Protein AF-A0A7Y4ZK71-F1 (afdb_monomer_lite)

Foldseek 3Di:
DPPDDDDDPVVVVVVLCCCLPVVQVVVLVVVLVVVLVVVLVVQCVVCVVVVNNVCSVVVSVCCCVPPVSVVSSVVSSCVVSVVVVVVVVVVCVVVCVVVVCVVVVPD

Sequence (107 aa):
MWAVRPPFRVAPVLAALDFIGAGSTFIVGLVGLFTGMAFTVSVIVGFRQFSAEGMVGGVVALALARELAPVLAALVVTARAGSTMASELGNMRVTEQVDAITTMGIS

Secondary structure (DSSP, 8-state):
--S--S---HHHHHHHHHHHHHHHHHHHHHHHHHHHHHHHHHHHHHHHTTT-GGGHHHHHHHHIIIIIHHHHHHHHHHHHHHHHHHHHHHHHHHTTHHHHHHHTT--

Radius of gyration: 21.67 Å; chains: 1; bounding box: 49×30×60 Å

pLDDT: mean 89.02, std 9.67, range [42.06, 97.19]

Structure (mmCIF, N/CA/C/O backbone):
data_AF-A0A7Y4ZK71-F1
#
_entry.id   AF-A0A7Y4ZK71-F1
#
loop_
_atom_site.group_PDB
_atom_site.id
_atom_site.type_symbol
_atom_site.label_atom_id
_atom_site.label_alt_id
_atom_site.label_comp_id
_atom_site.label_asym_id
_atom_site.label_entity_id
_atom_site.label_seq_id
_atom_site.pdbx_PDB_ins_code
_atom_site.Cartn_x
_atom_site.Cartn_y
_atom_site.Cartn_z
_atom_site.occupancy
_atom_site.B_iso_or_equiv
_atom_site.auth_seq_id
_atom_site.auth_comp_id
_atom_site.auth_asym_id
_atom_site.auth_atom_id
_atom_site.pdbx_PDB_model_num
ATOM 1 N N . MET A 1 1 ? -8.829 -22.212 16.526 1.00 42.06 1 MET A N 1
ATOM 2 C CA . MET A 1 1 ? -9.747 -21.856 15.420 1.00 42.06 1 MET A CA 1
ATOM 3 C C . MET A 1 1 ? -10.873 -20.977 15.972 1.00 42.06 1 MET A C 1
ATOM 5 O O . MET A 1 1 ? -11.927 -21.489 16.315 1.00 42.06 1 MET A O 1
ATOM 9 N N . TRP A 1 2 ? -10.637 -19.668 16.131 1.00 54.91 2 TRP A N 1
ATOM 10 C CA . TRP A 1 2 ? -11.651 -18.702 16.607 1.00 54.91 2 TRP A CA 1
ATOM 11 C C . TRP A 1 2 ? -12.409 -17.992 15.472 1.00 54.91 2 TRP A C 1
ATOM 13 O O . TRP A 1 2 ? -13.368 -17.279 15.729 1.00 54.91 2 TRP A O 1
ATOM 23 N N . ALA A 1 3 ? -12.019 -18.220 14.214 1.00 60.16 3 ALA A N 1
ATOM 24 C CA . ALA A 1 3 ? -12.555 -17.509 13.051 1.00 60.16 3 ALA A CA 1
ATOM 25 C C . ALA A 1 3 ? -13.982 -17.926 12.634 1.00 60.16 3 ALA A C 1
ATOM 27 O O . ALA A 1 3 ? -14.590 -17.258 11.806 1.00 60.16 3 ALA A O 1
ATOM 28 N N . VAL A 1 4 ? -14.520 -19.025 13.175 1.00 65.00 4 VAL A N 1
ATOM 29 C CA . VAL A 1 4 ? -15.796 -19.607 12.724 1.00 65.00 4 VAL A CA 1
ATOM 30 C C . VAL A 1 4 ? -16.683 -19.939 13.925 1.00 65.00 4 VAL A C 1
ATOM 32 O O . VAL A 1 4 ? -17.010 -21.095 14.182 1.00 65.00 4 VAL A O 1
ATOM 35 N N . ARG A 1 5 ? -17.051 -18.922 14.712 1.00 64.50 5 ARG A N 1
ATOM 36 C CA . ARG A 1 5 ? -18.190 -19.015 15.636 1.00 64.50 5 ARG A CA 1
ATOM 37 C C . ARG A 1 5 ? -19.280 -18.042 15.172 1.00 64.50 5 ARG A C 1
ATOM 39 O O . ARG A 1 5 ? -18.989 -16.853 15.059 1.00 64.50 5 ARG A O 1
ATOM 46 N N . PRO A 1 6 ? -20.507 -18.506 14.871 1.00 65.56 6 PRO A N 1
ATOM 47 C CA . PRO A 1 6 ? -21.629 -17.602 14.622 1.00 65.56 6 PRO A CA 1
ATOM 48 C C . PRO A 1 6 ? -21.916 -16.780 15.898 1.00 65.56 6 PRO A C 1
ATOM 50 O O . PRO A 1 6 ? -21.714 -17.306 16.995 1.00 65.56 6 PRO A O 1
ATOM 53 N N . PRO A 1 7 ? -22.380 -15.516 15.804 1.00 70.38 7 PRO A N 1
ATOM 54 C CA . PRO A 1 7 ? -22.998 -14.877 14.640 1.00 70.38 7 PRO A CA 1
ATOM 55 C C . PRO A 1 7 ? -22.016 -14.127 13.721 1.00 70.38 7 PRO A C 1
ATOM 57 O O . PRO A 1 7 ? -21.188 -13.334 14.171 1.00 70.38 7 PRO A O 1
ATOM 60 N N . PHE A 1 8 ? -22.172 -14.314 12.407 1.00 67.56 8 PHE A N 1
ATOM 61 C CA . PHE A 1 8 ? -21.423 -13.583 11.381 1.00 67.56 8 PHE A CA 1
ATOM 62 C C . PHE A 1 8 ? -21.925 -12.137 11.275 1.00 67.56 8 PHE A C 1
ATOM 64 O O . PHE A 1 8 ? -22.947 -11.858 10.650 1.00 67.56 8 PHE A O 1
ATOM 71 N N . ARG A 1 9 ? -21.203 -11.195 11.889 1.00 79.38 9 ARG A N 1
ATOM 72 C CA . ARG A 1 9 ? -21.504 -9.759 11.790 1.00 79.38 9 ARG A CA 1
ATOM 73 C C . ARG A 1 9 ? -20.816 -9.183 10.551 1.00 79.38 9 ARG A C 1
ATOM 75 O O . ARG A 1 9 ? -19.689 -8.713 10.623 1.00 79.38 9 ARG A O 1
ATOM 82 N N . VAL A 1 10 ? -21.492 -9.235 9.406 1.00 83.25 10 VAL A N 1
ATOM 83 C CA . VAL A 1 10 ? -20.941 -8.777 8.112 1.00 83.25 10 VAL A CA 1
ATOM 84 C C . VAL A 1 10 ? -20.701 -7.264 8.046 1.00 83.25 10 VAL A C 1
ATOM 86 O O . VAL A 1 10 ? -19.756 -6.822 7.401 1.00 83.25 10 VAL A O 1
ATOM 89 N N . ALA A 1 11 ? -21.507 -6.468 8.754 1.00 86.31 11 ALA A N 1
ATOM 90 C CA . ALA A 1 11 ? -21.390 -5.009 8.768 1.00 86.31 11 ALA A CA 1
ATOM 91 C C . ALA A 1 11 ? -20.018 -4.502 9.277 1.00 86.31 11 ALA A C 1
ATOM 93 O O . ALA A 1 11 ? -19.379 -3.738 8.556 1.00 86.31 11 ALA A O 1
ATOM 94 N N . PRO A 1 12 ? -19.502 -4.937 10.447 1.00 86.12 12 PRO A N 1
ATOM 95 C CA . PRO A 1 12 ? -18.176 -4.515 10.905 1.00 86.12 12 PRO A CA 1
ATOM 96 C C . PRO A 1 12 ? -17.029 -5.031 10.027 1.00 86.12 12 PRO A C 1
ATOM 98 O O . PRO A 1 12 ? -16.014 -4.353 9.906 1.00 86.12 12 PRO A O 1
ATOM 101 N N . VAL A 1 13 ? -17.186 -6.184 9.365 1.00 87.12 13 VAL A N 1
ATOM 102 C CA . VAL A 1 13 ? -16.186 -6.672 8.399 1.00 87.12 13 VAL A CA 1
ATOM 103 C C . VAL A 1 13 ? -16.112 -5.747 7.185 1.00 87.12 13 VAL A C 1
ATOM 105 O O . VAL A 1 13 ? -15.018 -5.375 6.770 1.00 87.12 13 VAL A O 1
A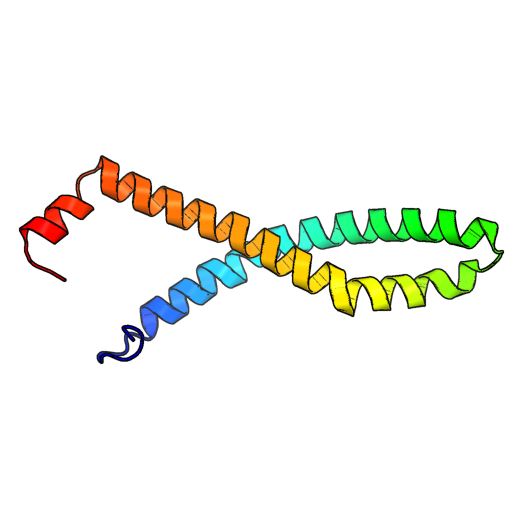TOM 108 N N . LEU A 1 14 ? -17.258 -5.326 6.642 1.00 88.50 14 LEU A N 1
ATOM 109 C CA . LEU A 1 14 ? -17.300 -4.369 5.533 1.00 88.50 14 LEU A CA 1
ATOM 110 C C . LEU A 1 14 ? -16.707 -3.012 5.929 1.00 88.50 14 LEU A C 1
ATOM 112 O O . LEU A 1 14 ? -15.929 -2.450 5.165 1.00 88.50 14 LEU A O 1
ATOM 116 N N . ALA A 1 15 ? -17.005 -2.527 7.135 1.00 87.81 15 ALA A N 1
ATOM 117 C CA . ALA A 1 15 ? -16.413 -1.294 7.651 1.00 87.81 15 ALA A CA 1
ATOM 118 C C . ALA A 1 15 ? -14.880 -1.397 7.781 1.00 87.81 15 ALA A C 1
ATOM 120 O O . ALA A 1 15 ? -14.164 -0.473 7.403 1.00 87.81 15 ALA A O 1
ATOM 121 N N . ALA A 1 16 ? -14.362 -2.536 8.255 1.00 87.12 16 ALA A N 1
ATOM 122 C CA . ALA A 1 16 ? -12.922 -2.770 8.342 1.00 87.12 16 ALA A CA 1
ATOM 123 C C . ALA A 1 16 ? -12.259 -2.837 6.957 1.00 87.12 16 ALA A C 1
ATOM 125 O O . ALA A 1 16 ? -11.169 -2.299 6.771 1.00 87.12 16 ALA A O 1
ATOM 126 N N . LEU A 1 17 ? -12.915 -3.457 5.972 1.00 88.75 17 LEU A N 1
ATOM 127 C CA . LEU A 1 17 ? -12.419 -3.504 4.595 1.00 88.75 17 LEU A CA 1
ATOM 128 C C . LEU A 1 17 ? -12.348 -2.112 3.959 1.00 88.75 17 LEU A C 1
ATOM 130 O O . LEU A 1 17 ? -11.354 -1.807 3.303 1.00 88.75 17 LEU A O 1
ATOM 134 N N . ASP A 1 18 ? -13.355 -1.265 4.175 1.00 89.44 18 ASP A N 1
ATOM 135 C CA . ASP A 1 18 ? -13.354 0.117 3.684 1.00 89.44 18 ASP A CA 1
ATOM 136 C C . ASP A 1 18 ? -12.240 0.944 4.348 1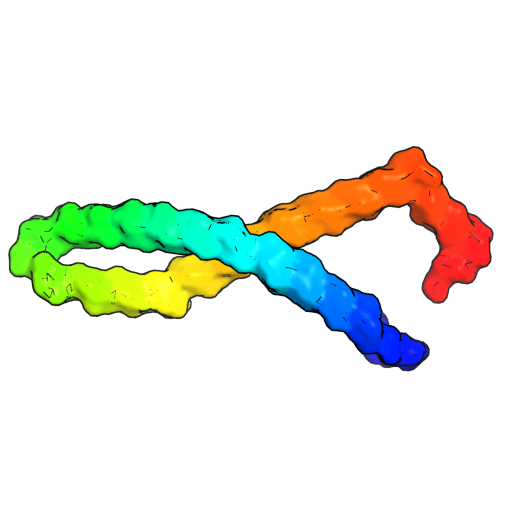.00 89.44 18 ASP A C 1
ATOM 138 O O . ASP A 1 18 ? -11.419 1.576 3.680 1.00 89.44 18 ASP A O 1
ATOM 142 N N . PHE A 1 19 ? -12.112 0.839 5.672 1.00 87.25 19 PHE A N 1
ATOM 143 C CA . PHE A 1 19 ? -11.082 1.542 6.432 1.00 87.25 19 PHE A CA 1
ATOM 144 C C . PHE A 1 19 ? -9.648 1.153 6.022 1.00 87.25 19 PHE A C 1
ATOM 146 O O . PHE A 1 19 ? -8.795 2.021 5.789 1.00 87.25 19 PHE A O 1
ATOM 153 N N . ILE A 1 20 ? -9.373 -0.153 5.920 1.00 89.44 20 ILE A N 1
ATOM 154 C CA . ILE A 1 20 ? -8.045 -0.682 5.575 1.00 89.44 20 ILE A CA 1
ATOM 155 C C . ILE A 1 20 ? -7.755 -0.469 4.088 1.00 89.44 20 ILE A C 1
ATOM 157 O O . ILE A 1 20 ? -6.660 -0.028 3.737 1.00 89.44 20 ILE A O 1
ATOM 161 N N . GLY A 1 21 ? -8.720 -0.783 3.224 1.00 83.81 21 GLY A N 1
ATOM 162 C CA . GLY A 1 21 ? -8.592 -0.715 1.774 1.00 83.81 21 GLY A CA 1
ATOM 163 C C . GLY A 1 21 ? -8.641 0.719 1.266 1.00 83.81 21 GLY A C 1
ATOM 164 O O . GLY A 1 21 ? -7.603 1.287 0.924 1.00 83.81 21 GLY A O 1
ATOM 165 N N . ALA A 1 22 ? -9.833 1.322 1.248 1.00 85.75 22 ALA A N 1
ATOM 166 C CA . ALA A 1 22 ? -10.053 2.648 0.670 1.00 85.75 22 ALA A CA 1
ATOM 167 C C . ALA A 1 22 ? -9.220 3.726 1.371 1.00 85.75 22 ALA A C 1
ATOM 169 O O . ALA A 1 22 ? -8.636 4.587 0.710 1.00 85.75 22 ALA A O 1
ATOM 170 N N . GLY A 1 23 ? -9.076 3.626 2.696 1.00 86.31 23 GLY A N 1
ATOM 171 C CA . GLY A 1 23 ? -8.248 4.555 3.457 1.00 86.31 23 GLY A CA 1
ATOM 172 C C . GLY A 1 23 ? -6.766 4.531 3.056 1.00 86.31 23 GLY A C 1
ATOM 173 O O . GLY A 1 23 ? -6.092 5.558 3.147 1.00 86.31 23 GLY A O 1
ATOM 174 N N . SER A 1 24 ? -6.227 3.382 2.634 1.00 90.06 24 SER A N 1
ATOM 175 C CA . SER A 1 24 ? -4.787 3.230 2.364 1.00 90.06 24 SER A CA 1
ATOM 176 C C . SER A 1 24 ? -4.412 3.504 0.907 1.00 90.06 24 SER A C 1
ATOM 178 O O . SER A 1 24 ? -3.238 3.747 0.623 1.00 90.06 24 SER A O 1
ATOM 180 N N . THR A 1 25 ? -5.388 3.534 -0.006 1.00 91.50 25 THR A N 1
ATOM 181 C CA . THR A 1 25 ? -5.186 3.718 -1.454 1.00 91.50 25 THR A CA 1
ATOM 182 C C . THR A 1 25 ? -4.343 4.947 -1.793 1.00 91.50 25 THR A C 1
ATOM 184 O O . THR A 1 25 ? -3.452 4.866 -2.636 1.00 91.50 25 THR A O 1
ATOM 187 N N . PHE A 1 26 ? -4.571 6.077 -1.114 1.00 92.50 26 PHE A N 1
ATOM 188 C CA . PHE A 1 26 ? -3.827 7.314 -1.375 1.00 92.50 26 PHE A CA 1
ATOM 189 C C . PHE A 1 26 ? -2.328 7.172 -1.075 1.00 92.50 26 PHE A C 1
ATOM 191 O O . PHE A 1 26 ? -1.491 7.524 -1.904 1.00 92.50 26 PHE A O 1
ATOM 198 N N . ILE A 1 27 ? -1.979 6.612 0.087 1.00 93.69 27 ILE A N 1
ATOM 199 C CA . ILE A 1 27 ? -0.578 6.459 0.503 1.00 93.69 27 ILE A CA 1
ATOM 200 C C . ILE A 1 27 ? 0.116 5.391 -0.349 1.00 93.69 27 ILE A C 1
ATOM 202 O O . ILE A 1 27 ? 1.249 5.602 -0.774 1.00 93.69 27 ILE A O 1
ATOM 206 N N . VAL A 1 28 ? -0.567 4.285 -0.665 1.00 94.06 28 VAL A N 1
ATOM 207 C CA . VAL A 1 28 ? -0.033 3.254 -1.572 1.00 94.06 28 VAL A CA 1
ATOM 208 C C . VAL A 1 28 ? 0.251 3.842 -2.957 1.00 94.06 28 VAL A C 1
ATOM 210 O O . VAL A 1 28 ? 1.323 3.601 -3.508 1.00 94.06 28 VAL A O 1
ATOM 213 N N . GLY A 1 29 ? -0.662 4.656 -3.498 1.00 93.94 29 GLY A N 1
ATOM 214 C CA . GLY A 1 29 ? -0.469 5.338 -4.779 1.00 93.94 29 GLY A CA 1
ATOM 215 C C . GLY A 1 29 ? 0.707 6.316 -4.761 1.00 93.94 29 GLY A C 1
ATOM 216 O O . GLY A 1 29 ? 1.526 6.310 -5.678 1.00 93.94 29 GLY A O 1
ATOM 217 N N . LEU A 1 30 ? 0.835 7.110 -3.694 1.00 95.44 30 LEU A N 1
ATOM 218 C CA . LEU A 1 30 ? 1.929 8.069 -3.538 1.00 95.44 30 LEU A CA 1
ATOM 219 C C . LEU A 1 30 ? 3.295 7.369 -3.465 1.00 95.44 30 LEU A C 1
ATOM 221 O O . LEU A 1 30 ? 4.221 7.739 -4.185 1.00 95.44 30 LEU A O 1
ATOM 225 N N . VAL A 1 31 ? 3.410 6.332 -2.629 1.00 94.56 31 VAL A N 1
ATOM 226 C CA . VAL A 1 31 ? 4.643 5.540 -2.491 1.00 94.56 31 VAL A CA 1
ATOM 227 C C . VAL A 1 31 ? 4.975 4.837 -3.805 1.00 94.56 31 VAL A C 1
ATOM 229 O O . VAL A 1 31 ? 6.102 4.941 -4.284 1.00 94.56 31 VAL A O 1
ATOM 232 N N . GLY A 1 32 ? 3.991 4.187 -4.433 1.00 94.12 32 GLY A N 1
ATOM 233 C CA . GLY A 1 32 ? 4.175 3.493 -5.706 1.00 94.12 32 GLY A CA 1
ATOM 234 C C . GLY A 1 32 ? 4.668 4.414 -6.824 1.00 94.12 32 GLY A C 1
ATOM 235 O O . GLY A 1 32 ? 5.569 4.035 -7.573 1.00 94.12 32 GLY A O 1
ATOM 236 N N . LEU A 1 33 ? 4.147 5.643 -6.899 1.00 94.69 33 LEU A N 1
ATOM 237 C CA . LEU A 1 33 ? 4.575 6.639 -7.881 1.00 94.69 33 LEU A CA 1
ATOM 238 C C . LEU A 1 33 ? 6.054 7.011 -7.700 1.00 94.69 33 LEU A C 1
ATOM 240 O O . LEU A 1 33 ? 6.839 6.910 -8.644 1.00 94.69 33 LEU A O 1
ATOM 244 N N . PHE A 1 34 ? 6.453 7.415 -6.490 1.00 95.81 34 PHE A N 1
ATOM 245 C CA . PHE A 1 34 ? 7.835 7.824 -6.226 1.00 95.81 34 PHE A CA 1
ATOM 246 C C . PHE A 1 34 ? 8.822 6.666 -6.364 1.00 95.81 34 PHE A C 1
ATOM 248 O O . PHE A 1 34 ? 9.876 6.834 -6.980 1.00 95.81 34 PHE A O 1
ATOM 255 N N . THR A 1 35 ? 8.478 5.480 -5.856 1.00 94.56 35 THR A N 1
ATOM 256 C CA . THR A 1 35 ? 9.332 4.299 -5.998 1.00 94.56 35 THR A CA 1
ATOM 257 C C . THR A 1 35 ? 9.459 3.872 -7.458 1.00 94.56 35 THR A C 1
ATOM 259 O O . THR A 1 35 ? 10.563 3.559 -7.895 1.00 94.56 35 THR A O 1
ATOM 262 N N . GLY A 1 36 ? 8.380 3.924 -8.246 1.00 94.12 36 GLY A N 1
ATOM 263 C CA . GLY A 1 36 ? 8.419 3.619 -9.679 1.00 94.12 36 GLY A CA 1
ATOM 264 C C . GLY A 1 36 ? 9.314 4.580 -10.469 1.00 94.12 36 GLY A C 1
ATOM 265 O O . GLY A 1 36 ? 10.129 4.137 -11.283 1.00 94.12 36 GLY A O 1
ATOM 266 N N . MET A 1 37 ? 9.230 5.886 -10.187 1.00 94.75 37 MET A N 1
ATOM 267 C CA . MET A 1 37 ? 10.118 6.887 -10.794 1.00 94.75 37 MET A CA 1
ATOM 268 C C . MET A 1 37 ? 11.587 6.639 -10.422 1.00 94.75 37 MET A C 1
ATOM 270 O O . MET A 1 37 ? 12.442 6.567 -11.306 1.00 94.75 37 MET A O 1
ATOM 274 N N . ALA A 1 38 ? 11.883 6.439 -9.134 1.00 95.25 38 ALA A N 1
ATOM 275 C CA . ALA A 1 38 ? 13.242 6.186 -8.652 1.00 95.25 38 ALA A CA 1
ATOM 276 C C . ALA A 1 38 ? 13.837 4.881 -9.213 1.00 95.25 38 ALA A C 1
ATOM 278 O O . ALA A 1 38 ? 15.010 4.832 -9.600 1.00 95.25 38 ALA A O 1
ATOM 279 N N . PHE A 1 39 ? 13.019 3.830 -9.308 1.00 94.94 39 PHE A N 1
ATOM 280 C CA . PHE A 1 39 ? 13.425 2.547 -9.868 1.00 94.94 39 PHE A CA 1
ATOM 281 C C . PHE A 1 39 ? 13.730 2.663 -11.363 1.00 94.94 39 PHE A C 1
ATOM 283 O O . PHE A 1 39 ? 14.777 2.207 -11.812 1.00 94.94 39 PHE A O 1
ATOM 290 N N . THR A 1 40 ? 12.878 3.354 -12.125 1.00 94.19 40 THR A N 1
ATOM 291 C CA . THR A 1 40 ? 13.095 3.574 -13.563 1.00 94.19 40 THR A CA 1
ATOM 292 C C . THR A 1 40 ? 14.414 4.297 -13.826 1.00 94.19 40 THR A C 1
ATOM 294 O O . THR A 1 40 ? 15.196 3.853 -14.665 1.00 94.19 40 THR A O 1
ATOM 297 N N . VAL A 1 41 ? 14.710 5.367 -13.079 1.00 94.31 41 VAL A N 1
ATOM 298 C CA . VAL A 1 41 ? 15.984 6.096 -13.209 1.00 94.31 41 VAL A CA 1
ATOM 299 C C . VAL A 1 41 ? 17.172 5.177 -12.917 1.00 94.31 41 VAL A C 1
ATOM 301 O O . VAL A 1 41 ? 18.129 5.150 -13.691 1.00 94.31 41 VAL A O 1
ATOM 304 N N . SER A 1 42 ? 17.085 4.376 -11.853 1.00 93.62 42 SER A N 1
ATOM 305 C CA . SER A 1 42 ? 18.124 3.402 -11.491 1.00 93.62 42 SER A CA 1
ATOM 306 C C . SER A 1 42 ? 18.376 2.381 -12.609 1.00 93.62 42 SER A C 1
ATOM 308 O O . SER A 1 42 ? 19.525 2.105 -12.955 1.00 93.62 42 SER A O 1
ATOM 310 N N . VAL A 1 43 ? 17.310 1.863 -13.228 1.00 93.38 43 VAL A N 1
ATOM 311 C CA . VAL A 1 43 ? 17.411 0.872 -14.310 1.00 93.38 43 VAL A CA 1
ATOM 312 C C . VAL A 1 43 ? 17.982 1.490 -15.591 1.00 93.38 43 VAL A C 1
ATOM 314 O O . VAL A 1 43 ? 18.852 0.877 -16.208 1.00 93.38 43 VAL A O 1
ATOM 317 N N . ILE A 1 44 ? 17.581 2.710 -15.975 1.00 93.38 44 ILE A N 1
ATOM 318 C CA . ILE A 1 44 ? 18.138 3.398 -17.160 1.00 93.38 44 ILE A CA 1
ATOM 319 C C . ILE A 1 44 ? 19.656 3.563 -17.028 1.00 93.38 44 ILE A C 1
ATOM 321 O O . ILE A 1 44 ? 20.393 3.277 -17.971 1.00 93.38 44 ILE A O 1
ATOM 325 N N . VAL A 1 45 ? 20.140 3.995 -15.860 1.00 91.44 45 VAL A N 1
ATOM 326 C CA . VAL A 1 45 ? 21.581 4.173 -15.611 1.00 91.44 45 VAL A CA 1
ATOM 327 C C . VAL A 1 45 ? 22.337 2.839 -15.684 1.00 91.44 45 VAL A C 1
ATOM 329 O O . VAL A 1 45 ? 23.460 2.796 -16.187 1.00 91.44 45 VAL A O 1
ATOM 332 N N . GLY A 1 46 ? 21.721 1.735 -15.251 1.00 88.56 46 GLY A N 1
ATOM 333 C CA . GLY A 1 46 ? 22.281 0.390 -15.410 1.00 88.56 46 GLY A CA 1
ATOM 334 C C . GLY A 1 46 ? 22.374 -0.050 -16.875 1.00 88.56 46 GLY A C 1
ATOM 335 O O . GLY A 1 46 ? 23.433 -0.459 -17.340 1.00 88.56 46 GLY A O 1
ATOM 336 N N . PHE A 1 47 ? 21.283 0.084 -17.632 1.00 90.00 47 PHE A N 1
ATOM 337 C CA . PHE A 1 47 ? 21.185 -0.404 -19.015 1.00 90.00 47 PHE A CA 1
ATOM 338 C C . PHE A 1 47 ? 21.946 0.455 -20.030 1.00 90.00 47 PHE A C 1
ATOM 340 O O . PHE A 1 47 ? 22.350 -0.049 -21.081 1.00 90.00 47 PHE A O 1
ATOM 347 N N . ARG A 1 48 ? 22.206 1.725 -19.699 1.00 89.06 48 ARG A N 1
ATOM 348 C CA . ARG A 1 48 ? 23.080 2.624 -20.469 1.00 89.06 48 ARG A CA 1
ATOM 349 C C . ARG A 1 48 ? 24.465 2.047 -20.723 1.00 89.06 48 ARG A C 1
ATOM 351 O O . ARG A 1 48 ? 25.012 2.225 -21.805 1.00 89.06 48 ARG A O 1
ATOM 358 N N . GLN A 1 49 ? 24.999 1.309 -19.756 1.00 87.38 49 GLN A N 1
ATOM 359 C CA . GLN A 1 49 ? 26.326 0.693 -19.829 1.00 87.38 49 GLN A CA 1
ATOM 360 C C . GLN A 1 49 ? 26.383 -0.464 -20.838 1.00 87.38 49 GLN A C 1
ATOM 362 O O . GLN A 1 49 ? 27.452 -0.805 -21.331 1.00 87.38 49 GLN A O 1
ATOM 367 N N . PHE A 1 50 ? 25.225 -1.036 -21.172 1.00 88.31 50 PHE A N 1
ATOM 368 C CA . PHE A 1 50 ? 25.073 -2.158 -22.097 1.00 88.31 50 PHE A CA 1
ATOM 369 C C . PHE A 1 50 ? 24.438 -1.740 -23.433 1.00 88.31 50 PHE A C 1
ATOM 371 O O . PHE A 1 50 ? 24.050 -2.602 -24.217 1.00 88.31 50 PHE A O 1
ATOM 378 N N . SER A 1 51 ? 24.273 -0.430 -23.675 1.00 85.56 51 SER A N 1
ATOM 379 C CA . SER A 1 51 ? 23.582 0.128 -24.852 1.00 85.56 51 SER A CA 1
ATOM 380 C C . SER A 1 51 ? 22.181 -0.463 -25.093 1.00 85.56 51 SER A C 1
ATOM 382 O O . SER A 1 51 ? 21.696 -0.507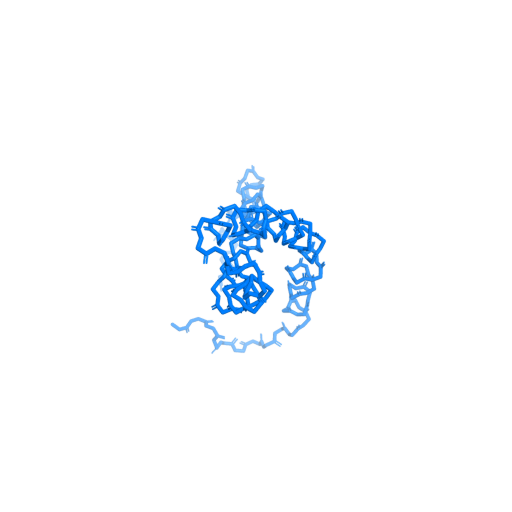 -26.220 1.00 85.56 51 SER A O 1
ATOM 384 N N . ALA A 1 52 ? 21.510 -0.902 -24.024 1.00 87.12 52 ALA A N 1
ATOM 385 C CA . ALA A 1 52 ? 20.257 -1.653 -24.070 1.00 87.12 52 ALA A CA 1
ATOM 386 C C . ALA A 1 52 ? 19.049 -0.833 -23.572 1.00 87.12 52 ALA A C 1
ATOM 388 O O . ALA A 1 52 ? 18.117 -1.375 -22.978 1.00 87.12 52 ALA A O 1
ATOM 389 N N . GLU A 1 53 ? 19.045 0.483 -23.805 1.00 84.12 53 GLU A N 1
ATOM 390 C CA . GLU A 1 53 ? 18.017 1.401 -23.283 1.00 84.12 53 GLU A CA 1
ATOM 391 C C . GLU A 1 53 ? 16.583 1.017 -23.705 1.00 84.12 53 GLU A C 1
ATOM 393 O O . GLU A 1 53 ? 15.640 1.205 -22.937 1.00 84.12 53 GLU A O 1
ATOM 398 N N . GLY A 1 54 ? 16.412 0.397 -24.879 1.00 88.44 54 GLY A N 1
ATOM 399 C CA . GLY A 1 54 ? 15.104 -0.049 -25.376 1.00 88.44 54 GLY A CA 1
ATOM 400 C C . GLY A 1 54 ? 14.434 -1.150 -24.541 1.00 88.44 54 GLY A C 1
ATOM 401 O O . GLY A 1 54 ? 13.218 -1.311 -24.615 1.00 88.44 54 GLY A O 1
ATOM 402 N N . MET A 1 55 ? 15.186 -1.888 -23.715 1.00 89.06 55 MET A N 1
ATOM 403 C CA . MET A 1 55 ? 14.633 -2.953 -22.863 1.00 89.06 55 MET A CA 1
ATOM 404 C C . MET A 1 55 ? 14.157 -2.459 -21.491 1.00 89.06 55 MET A C 1
ATOM 406 O O . MET A 1 55 ? 13.493 -3.204 -20.768 1.00 89.06 55 MET A O 1
ATOM 410 N N . VAL A 1 56 ? 14.449 -1.206 -21.131 1.00 90.88 56 VAL A N 1
ATOM 411 C CA . VAL A 1 56 ? 14.188 -0.680 -19.784 1.00 90.88 56 VAL A CA 1
ATOM 412 C C . VAL A 1 56 ? 12.705 -0.735 -19.424 1.00 90.88 56 VAL A C 1
ATOM 414 O O . VAL A 1 56 ? 12.364 -1.193 -18.338 1.00 90.88 56 VAL A O 1
ATOM 417 N N . GLY A 1 57 ? 11.814 -0.328 -20.333 1.00 90.75 57 GLY A N 1
ATOM 418 C CA . GLY A 1 57 ? 10.373 -0.318 -20.060 1.00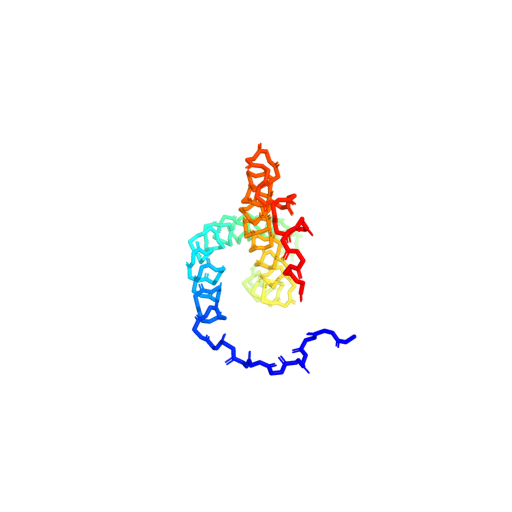 90.75 57 GLY A CA 1
ATOM 419 C C . GLY A 1 57 ? 9.818 -1.709 -19.740 1.00 90.75 57 GLY A C 1
ATOM 420 O O . GLY A 1 57 ? 9.064 -1.869 -18.781 1.00 90.75 57 GLY A O 1
ATOM 421 N N . GLY A 1 58 ? 10.247 -2.726 -20.496 1.00 92.44 58 GLY A N 1
ATOM 422 C CA . GLY A 1 58 ? 9.840 -4.114 -20.274 1.00 92.44 58 GLY A CA 1
ATOM 423 C C . GLY A 1 58 ? 10.334 -4.652 -18.933 1.00 92.44 58 GLY A C 1
ATOM 424 O O . GLY A 1 58 ? 9.550 -5.215 -18.174 1.00 92.44 58 GLY A O 1
ATOM 425 N N . VAL A 1 59 ? 11.608 -4.421 -18.606 1.00 92.00 59 VAL A N 1
ATOM 426 C CA . VAL A 1 59 ? 12.209 -4.861 -17.335 1.00 92.00 59 VAL A CA 1
ATOM 427 C C . VAL A 1 59 ? 11.550 -4.172 -16.143 1.00 92.00 59 VAL A C 1
ATOM 429 O O . VAL A 1 59 ? 11.198 -4.837 -15.169 1.00 92.00 59 VAL A O 1
ATOM 432 N N . VAL A 1 60 ? 11.327 -2.859 -16.231 1.00 94.25 60 VAL A N 1
ATOM 433 C CA . VAL A 1 60 ? 10.679 -2.081 -15.170 1.00 94.25 60 VAL A CA 1
ATOM 434 C C . VAL A 1 60 ? 9.256 -2.570 -14.921 1.00 94.25 60 VAL A C 1
ATOM 436 O O . VAL A 1 60 ? 8.897 -2.824 -13.773 1.00 94.25 60 VAL A O 1
ATOM 439 N N . ALA A 1 61 ? 8.459 -2.757 -15.976 1.00 93.38 61 ALA A N 1
ATOM 440 C CA . ALA A 1 61 ? 7.086 -3.236 -15.846 1.00 93.38 61 ALA A CA 1
ATOM 441 C C . ALA A 1 61 ? 7.021 -4.629 -15.201 1.00 93.38 61 ALA A C 1
ATOM 443 O O . ALA A 1 61 ? 6.202 -4.862 -14.312 1.00 93.38 61 ALA A O 1
ATOM 444 N N . LEU A 1 62 ? 7.907 -5.542 -15.610 1.00 94.75 62 LEU A N 1
ATOM 445 C CA . LEU A 1 62 ? 7.930 -6.917 -15.112 1.00 94.75 62 LEU A CA 1
ATOM 446 C C . LEU A 1 62 ? 8.387 -6.983 -13.647 1.00 94.75 62 LEU A C 1
ATOM 448 O O . LEU A 1 62 ? 7.747 -7.656 -12.841 1.00 94.75 62 LEU A O 1
ATOM 452 N N . ALA A 1 63 ? 9.437 -6.241 -13.283 1.00 93.75 63 ALA A N 1
ATOM 453 C CA . ALA A 1 63 ? 9.939 -6.179 -11.910 1.00 93.75 63 ALA A CA 1
ATOM 454 C C . ALA A 1 63 ? 8.931 -5.521 -10.952 1.00 93.75 63 ALA A C 1
ATOM 456 O O . ALA A 1 63 ? 8.684 -6.026 -9.854 1.00 93.75 63 ALA A O 1
ATOM 457 N N . LEU A 1 64 ? 8.297 -4.420 -11.378 1.00 94.06 64 LEU A N 1
ATOM 458 C CA . LEU A 1 64 ? 7.277 -3.752 -10.573 1.00 94.06 64 LEU A CA 1
ATOM 459 C C . LEU A 1 64 ? 6.048 -4.639 -10.383 1.00 94.06 64 LEU A C 1
ATOM 461 O O . LEU A 1 64 ? 5.633 -4.842 -9.248 1.00 94.06 64 LEU A O 1
ATOM 465 N N . ALA A 1 65 ? 5.483 -5.201 -11.453 1.00 93.62 65 ALA A N 1
ATOM 466 C CA . ALA A 1 65 ? 4.250 -5.982 -11.358 1.00 93.62 65 ALA A CA 1
ATOM 467 C C . ALA A 1 65 ? 4.415 -7.273 -10.543 1.00 93.62 65 ALA A C 1
ATOM 469 O O . ALA A 1 65 ? 3.483 -7.693 -9.858 1.00 93.62 65 ALA A O 1
ATOM 470 N N . ARG A 1 66 ? 5.585 -7.915 -10.629 1.00 94.38 66 ARG A N 1
ATOM 471 C CA . ARG A 1 66 ? 5.787 -9.262 -10.091 1.00 94.38 66 ARG A CA 1
ATOM 472 C C . ARG A 1 66 ? 6.326 -9.282 -8.663 1.00 94.38 66 ARG A C 1
ATOM 474 O O . ARG A 1 66 ? 6.036 -10.225 -7.933 1.00 94.38 66 ARG A O 1
ATOM 481 N N . GLU A 1 67 ? 7.079 -8.258 -8.2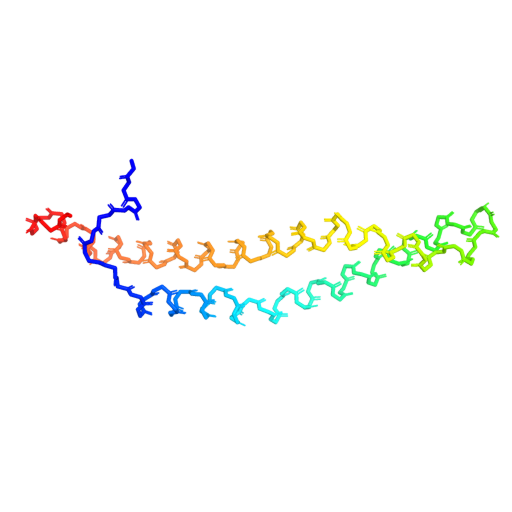66 1.00 93.94 67 GLU A N 1
ATOM 482 C CA . GLU A 1 67 ? 7.781 -8.244 -6.979 1.00 93.94 67 GLU A CA 1
ATOM 483 C C . GLU A 1 67 ? 7.483 -6.974 -6.188 1.00 93.94 67 GLU A C 1
ATOM 485 O O . GLU A 1 67 ? 6.888 -7.027 -5.112 1.00 93.94 67 GLU A O 1
ATOM 490 N N . LEU A 1 68 ? 7.862 -5.814 -6.723 1.00 92.12 68 LEU A N 1
ATOM 491 C CA . LEU A 1 68 ? 7.893 -4.588 -5.928 1.00 92.12 68 LEU A CA 1
ATOM 492 C C . LEU A 1 68 ? 6.494 -4.052 -5.609 1.00 92.12 68 LEU A C 1
ATOM 494 O O . LEU A 1 68 ? 6.248 -3.665 -4.472 1.00 92.12 68 LEU A O 1
ATOM 498 N N . ALA A 1 69 ? 5.556 -4.053 -6.557 1.00 91.88 69 ALA A N 1
ATOM 499 C CA . ALA A 1 69 ? 4.201 -3.556 -6.324 1.00 91.88 69 ALA A CA 1
ATOM 500 C C . ALA A 1 69 ? 3.455 -4.324 -5.213 1.00 91.88 69 ALA A C 1
ATOM 502 O O . ALA A 1 69 ? 2.981 -3.665 -4.284 1.00 91.88 69 ALA A O 1
ATOM 503 N N . PRO A 1 70 ? 3.363 -5.673 -5.229 1.00 93.56 70 PRO A N 1
ATOM 504 C CA . PRO A 1 70 ? 2.679 -6.401 -4.160 1.00 93.56 70 PRO A CA 1
ATOM 505 C C . PRO A 1 70 ? 3.390 -6.272 -2.807 1.00 93.56 70 PRO A C 1
ATOM 507 O O . PRO A 1 70 ? 2.719 -6.109 -1.788 1.00 93.56 70 PRO A O 1
ATOM 510 N N . VAL A 1 71 ? 4.729 -6.281 -2.782 1.00 95.69 71 VAL A N 1
ATOM 511 C CA . VAL A 1 71 ? 5.501 -6.140 -1.535 1.00 95.69 71 VAL A CA 1
ATOM 512 C C . VAL A 1 71 ? 5.312 -4.753 -0.921 1.00 95.69 71 VAL A C 1
ATOM 514 O O . VAL A 1 71 ? 5.006 -4.644 0.266 1.00 95.69 71 VAL A O 1
ATOM 517 N N . LEU A 1 72 ? 5.442 -3.690 -1.719 1.00 94.50 72 LEU A N 1
ATOM 518 C CA . LEU A 1 72 ? 5.275 -2.317 -1.243 1.00 94.50 72 LEU A CA 1
ATOM 519 C C . LEU A 1 72 ? 3.837 -2.052 -0.800 1.00 94.50 72 LEU A C 1
ATOM 521 O O . LEU A 1 72 ? 3.632 -1.458 0.256 1.00 94.50 72 LEU A O 1
ATOM 525 N N . ALA A 1 73 ? 2.844 -2.528 -1.556 1.00 93.19 73 ALA A N 1
ATOM 526 C CA . ALA A 1 73 ? 1.443 -2.393 -1.173 1.00 93.19 73 ALA A CA 1
ATOM 527 C C . ALA A 1 73 ? 1.162 -3.085 0.168 1.00 93.19 73 ALA A C 1
ATOM 529 O O . ALA A 1 73 ? 0.602 -2.461 1.068 1.00 93.19 73 ALA A O 1
ATOM 530 N N . ALA A 1 74 ? 1.605 -4.335 0.343 1.00 93.94 74 ALA A N 1
ATOM 531 C CA . ALA A 1 74 ? 1.421 -5.068 1.594 1.00 93.94 74 ALA A CA 1
ATOM 532 C C . ALA A 1 74 ? 2.100 -4.365 2.779 1.00 93.94 74 ALA A C 1
ATOM 534 O O . ALA A 1 74 ? 1.493 -4.214 3.843 1.00 93.94 74 ALA A O 1
ATOM 535 N N . LEU A 1 75 ? 3.334 -3.892 2.587 1.00 94.75 75 LEU A N 1
ATOM 536 C CA . LEU A 1 75 ? 4.104 -3.209 3.622 1.00 94.75 75 LEU A CA 1
ATOM 537 C C . LEU A 1 75 ? 3.451 -1.886 4.039 1.00 94.75 75 LEU A C 1
ATOM 539 O O . LEU A 1 75 ? 3.263 -1.643 5.228 1.00 94.75 75 LEU A O 1
ATOM 543 N N . VAL A 1 76 ? 3.049 -1.056 3.075 1.00 94.88 76 VAL A N 1
ATOM 544 C CA . VAL A 1 76 ? 2.432 0.254 3.332 1.00 94.88 76 VAL A CA 1
ATOM 545 C C . VAL A 1 76 ? 1.060 0.110 3.990 1.00 94.88 76 VAL A C 1
ATOM 547 O O . VAL A 1 76 ? 0.776 0.800 4.971 1.00 94.88 76 VAL A O 1
ATOM 550 N N . VAL A 1 77 ? 0.217 -0.798 3.486 1.00 94.44 77 VAL A N 1
ATOM 551 C CA . VAL A 1 77 ? -1.116 -1.050 4.058 1.00 94.44 77 VAL A CA 1
ATOM 552 C C . VAL A 1 77 ? -0.986 -1.545 5.496 1.00 94.44 77 VAL A C 1
ATOM 554 O O . VAL A 1 77 ? -1.651 -1.015 6.385 1.00 94.44 77 VAL A O 1
ATOM 557 N N . THR A 1 78 ? -0.091 -2.505 5.743 1.00 93.69 78 THR A N 1
ATOM 558 C CA . THR A 1 78 ? 0.132 -3.053 7.088 1.00 93.69 78 THR A CA 1
ATOM 559 C C . THR A 1 78 ? 0.690 -1.997 8.036 1.00 93.69 78 THR A C 1
ATOM 561 O O . THR A 1 78 ? 0.220 -1.893 9.165 1.00 93.69 78 THR A O 1
ATOM 564 N N . ALA A 1 79 ? 1.647 -1.177 7.591 1.00 93.25 79 ALA A N 1
ATOM 565 C CA . ALA A 1 79 ? 2.232 -0.125 8.418 1.00 93.25 79 ALA A CA 1
ATOM 566 C C . ALA A 1 79 ? 1.181 0.901 8.864 1.00 93.25 79 ALA A C 1
ATOM 568 O O . ALA A 1 79 ? 1.088 1.221 10.048 1.00 93.25 79 ALA A O 1
ATOM 569 N N . ARG A 1 80 ? 0.351 1.379 7.930 1.00 92.81 80 ARG A N 1
ATOM 570 C CA . ARG A 1 80 ? -0.700 2.358 8.225 1.00 92.81 80 ARG A CA 1
ATOM 571 C C . ARG A 1 80 ? -1.795 1.759 9.104 1.00 92.81 80 ARG A C 1
ATOM 573 O O . ARG A 1 80 ? -2.042 2.264 10.195 1.00 92.81 80 ARG A O 1
ATOM 580 N N . ALA A 1 81 ? -2.443 0.692 8.634 1.00 92.38 81 ALA A N 1
ATOM 581 C CA . ALA A 1 81 ? -3.579 0.098 9.333 1.00 92.38 81 ALA A CA 1
ATOM 582 C C . ALA A 1 81 ? -3.160 -0.487 10.688 1.00 92.38 81 ALA A C 1
ATOM 584 O O . ALA A 1 81 ? -3.841 -0.271 11.687 1.00 92.38 81 ALA A O 1
ATOM 585 N N . GLY A 1 82 ? -2.006 -1.158 10.745 1.00 92.62 82 GLY A N 1
ATOM 586 C CA . GLY A 1 82 ? -1.461 -1.724 11.975 1.00 92.62 82 GLY A CA 1
ATOM 587 C C . GLY A 1 82 ? -1.115 -0.659 13.011 1.00 92.62 82 GLY A C 1
ATOM 588 O O . GLY A 1 82 ? -1.418 -0.846 14.186 1.00 92.62 82 GLY A O 1
ATOM 589 N N . SER A 1 83 ? -0.554 0.484 12.596 1.00 93.56 83 SER A N 1
ATOM 590 C CA . SER A 1 83 ? -0.285 1.598 13.512 1.00 93.56 83 SER A CA 1
ATOM 591 C C . SER A 1 83 ? -1.573 2.190 14.084 1.00 93.56 83 SER A C 1
ATOM 593 O O . SER A 1 83 ? -1.644 2.415 15.293 1.00 93.56 83 SER A O 1
ATOM 595 N N . THR A 1 84 ? -2.610 2.385 13.260 1.00 92.31 84 THR A N 1
ATOM 596 C CA . THR A 1 84 ? -3.895 2.896 13.756 1.00 92.31 84 THR A CA 1
ATOM 597 C C . THR A 1 84 ? -4.556 1.915 14.721 1.00 92.31 84 THR A C 1
ATOM 599 O O . THR A 1 84 ? -4.933 2.316 15.818 1.00 92.31 84 THR A O 1
ATOM 602 N N . MET A 1 85 ? -4.599 0.624 14.380 1.00 93.25 85 MET A N 1
ATOM 603 C CA . MET A 1 85 ? -5.153 -0.414 15.260 1.00 93.25 85 MET A CA 1
ATOM 604 C C . MET A 1 85 ? -4.379 -0.524 16.579 1.00 93.25 85 MET A C 1
ATOM 606 O O . MET A 1 85 ? -4.980 -0.616 17.647 1.00 93.25 85 MET A O 1
ATOM 610 N N . ALA A 1 86 ? -3.044 -0.484 16.530 1.00 95.06 86 ALA A N 1
ATOM 611 C CA . ALA A 1 86 ? -2.215 -0.505 17.731 1.00 95.06 86 ALA A CA 1
ATOM 612 C C . ALA A 1 86 ? -2.454 0.732 18.610 1.00 95.06 86 ALA A C 1
ATOM 614 O O . ALA A 1 86 ? -2.522 0.609 19.831 1.00 95.06 86 ALA A O 1
ATOM 615 N N . SER A 1 87 ? -2.625 1.909 18.002 1.00 96.12 87 SER A N 1
ATOM 616 C CA . SER A 1 87 ? -2.941 3.145 18.722 1.00 96.12 87 SER A CA 1
ATOM 617 C C . SER A 1 87 ? -4.322 3.093 19.379 1.00 96.12 87 SER A C 1
ATOM 619 O O . SER A 1 87 ? -4.467 3.533 20.518 1.00 96.12 87 SER A O 1
ATOM 621 N N . GLU A 1 88 ? -5.333 2.557 18.693 1.00 93.88 88 GLU A N 1
ATOM 622 C CA . GLU A 1 88 ? -6.682 2.392 19.247 1.00 93.88 88 GLU A CA 1
ATOM 623 C C . GLU A 1 88 ? -6.680 1.426 20.433 1.00 93.88 88 GLU A C 1
ATOM 625 O O . GLU A 1 88 ? -7.180 1.766 21.505 1.00 93.88 88 GLU A O 1
ATOM 630 N N . LEU A 1 89 ? -6.032 0.266 20.286 1.00 93.69 89 LEU A N 1
ATOM 631 C CA . LEU A 1 89 ? -5.864 -0.697 21.377 1.00 93.69 89 LEU A CA 1
ATOM 632 C C . LEU A 1 89 ? -5.075 -0.100 22.550 1.00 93.69 89 LEU A C 1
ATOM 634 O O . LEU A 1 89 ? -5.431 -0.314 23.710 1.00 93.69 89 LEU A O 1
ATOM 638 N N . GLY A 1 90 ? -4.034 0.687 22.266 1.00 96.19 90 GLY A N 1
ATOM 639 C CA . GLY A 1 90 ? -3.276 1.418 23.279 1.00 96.19 90 GLY A CA 1
ATOM 640 C C . GLY A 1 90 ? -4.150 2.408 24.050 1.00 96.19 90 GLY A C 1
ATOM 641 O O . GLY A 1 90 ? -4.118 2.429 25.279 1.00 96.19 90 GLY A O 1
ATOM 642 N N . ASN A 1 91 ? -4.997 3.168 23.354 1.00 96.94 91 ASN A N 1
ATOM 643 C CA . ASN A 1 91 ? -5.937 4.095 23.982 1.00 96.94 91 ASN A CA 1
ATOM 644 C C . ASN A 1 91 ? -6.984 3.366 24.843 1.00 96.94 91 ASN A C 1
ATOM 646 O O . ASN A 1 91 ? -7.273 3.786 25.963 1.00 96.94 91 ASN A O 1
ATOM 650 N N . MET A 1 92 ? -7.511 2.231 24.370 1.00 97.19 92 MET A N 1
ATOM 651 C CA . MET A 1 92 ? -8.427 1.387 25.150 1.00 97.19 92 MET A CA 1
ATOM 652 C C . MET A 1 92 ? -7.769 0.828 26.416 1.00 97.19 92 MET A C 1
ATOM 654 O O . MET A 1 92 ? -8.442 0.646 27.429 1.00 97.19 92 MET A O 1
ATOM 658 N N . ARG A 1 93 ? -6.457 0.561 26.381 1.00 95.00 93 ARG A N 1
ATOM 659 C CA . ARG A 1 93 ? -5.692 0.142 27.561 1.00 95.00 93 ARG A CA 1
ATOM 660 C C . ARG A 1 93 ? -5.516 1.294 28.552 1.00 95.00 93 ARG A C 1
ATOM 662 O O . ARG A 1 93 ? -5.748 1.095 29.736 1.00 95.00 93 ARG A O 1
ATOM 669 N N . VAL A 1 94 ? -5.140 2.484 28.077 1.00 96.81 94 VAL A N 1
ATOM 670 C CA . VAL A 1 94 ? -4.934 3.680 28.922 1.00 96.81 94 VAL A CA 1
ATOM 671 C C . VAL A 1 94 ? -6.234 4.145 29.582 1.00 96.81 94 VAL A C 1
ATOM 673 O O . VAL A 1 94 ? -6.216 4.623 30.708 1.00 96.81 94 VAL A O 1
ATOM 676 N N . THR A 1 95 ? -7.365 3.979 28.897 1.00 96.81 95 THR A N 1
ATOM 677 C CA . THR A 1 95 ? -8.701 4.312 29.417 1.00 96.81 95 THR A CA 1
ATOM 678 C C . THR A 1 95 ? -9.371 3.159 30.176 1.00 96.81 95 THR A C 1
ATOM 680 O O . THR A 1 95 ? -10.569 3.222 30.430 1.00 96.81 95 THR A O 1
ATOM 683 N N . GLU A 1 96 ? -8.624 2.098 30.508 1.00 94.56 96 GLU A N 1
ATOM 684 C CA . GLU A 1 96 ? -9.081 0.916 31.264 1.00 94.56 96 GLU A CA 1
ATOM 685 C C . GLU A 1 96 ? -10.263 0.140 30.640 1.00 94.56 96 GLU A C 1
ATOM 687 O O . GLU A 1 96 ? -10.818 -0.771 31.255 1.00 94.56 96 GLU A O 1
ATOM 692 N N . GLN A 1 97 ? -10.626 0.406 29.380 1.00 94.25 97 GLN A N 1
ATOM 693 C CA . GLN A 1 97 ? -11.735 -0.278 28.697 1.00 94.25 97 GLN A CA 1
ATOM 694 C C . GLN A 1 97 ? -11.485 -1.786 28.560 1.00 94.25 97 GLN A C 1
ATOM 696 O O . GLN A 1 97 ? -12.409 -2.589 28.675 1.00 94.25 97 GLN A O 1
ATOM 701 N N . VAL A 1 98 ? -10.226 -2.186 28.347 1.00 90.38 98 VAL A N 1
ATOM 702 C CA . VAL A 1 98 ? -9.837 -3.606 28.271 1.00 90.38 98 VAL A CA 1
ATOM 703 C C . VAL A 1 98 ? -10.044 -4.314 29.617 1.00 90.38 98 VAL A C 1
ATOM 705 O O . VAL A 1 98 ? -10.515 -5.454 29.657 1.00 90.38 98 VAL A O 1
ATOM 708 N N . ASP A 1 99 ? -9.734 -3.638 30.723 1.00 90.31 99 ASP A N 1
ATOM 709 C CA . ASP A 1 99 ? -9.880 -4.194 32.071 1.00 90.31 99 ASP A CA 1
ATOM 710 C C . ASP A 1 99 ? -11.359 -4.232 32.493 1.00 90.31 99 ASP A C 1
ATOM 712 O O . ASP A 1 99 ? -11.803 -5.202 33.115 1.00 90.31 99 ASP A O 1
ATOM 716 N N . ALA A 1 100 ? -12.158 -3.252 32.056 1.00 92.44 100 ALA A N 1
ATOM 717 C CA . ALA A 1 100 ? -13.609 -3.254 32.226 1.00 92.44 100 ALA A CA 1
ATOM 718 C C . ALA A 1 100 ? -14.268 -4.467 31.544 1.00 92.44 100 ALA A C 1
ATOM 720 O O . ALA A 1 100 ? -15.017 -5.197 32.193 1.00 92.44 100 ALA A O 1
ATOM 721 N N . ILE A 1 101 ? -13.943 -4.742 30.272 1.00 91.12 101 ILE A N 1
ATOM 722 C CA . ILE A 1 101 ? -14.469 -5.910 29.535 1.00 91.12 101 ILE A CA 1
ATOM 723 C C . ILE A 1 101 ? -14.085 -7.220 30.240 1.00 91.12 101 ILE A C 1
ATOM 725 O O . ILE A 1 101 ? -14.926 -8.106 30.407 1.00 91.12 101 ILE A O 1
ATOM 729 N N . THR A 1 102 ? -12.837 -7.314 30.710 1.00 89.44 102 THR A N 1
ATOM 730 C CA . THR A 1 102 ? -12.332 -8.493 31.429 1.00 89.44 102 THR A CA 1
ATOM 731 C C . THR A 1 102 ? -13.077 -8.710 32.751 1.00 89.44 102 THR A C 1
ATOM 733 O O . THR A 1 102 ? -13.469 -9.833 33.061 1.00 89.44 102 THR 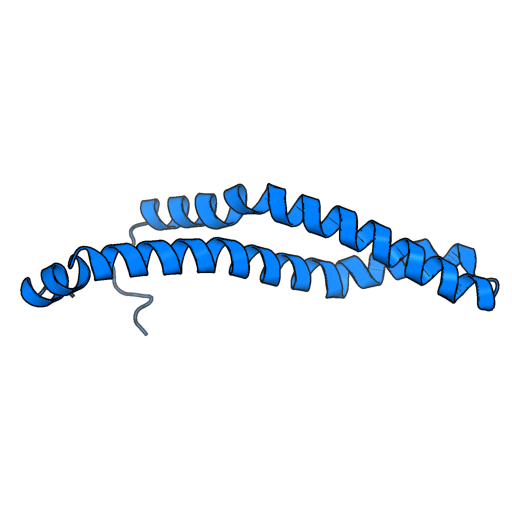A O 1
ATOM 736 N N . THR A 1 103 ? -13.339 -7.639 33.507 1.00 91.06 103 THR A N 1
ATOM 737 C CA . THR A 1 103 ? -14.052 -7.696 34.797 1.00 91.06 103 THR A CA 1
ATOM 738 C C . THR A 1 103 ? -15.539 -8.019 34.625 1.00 91.06 103 THR A C 1
ATOM 740 O O . THR A 1 103 ? -16.121 -8.726 35.444 1.00 91.06 103 THR A O 1
ATOM 743 N N . MET A 1 104 ? -16.158 -7.546 33.539 1.00 90.56 104 MET A N 1
ATOM 744 C CA . MET A 1 104 ? -17.557 -7.832 33.204 1.00 90.56 104 MET A CA 1
ATOM 745 C C . MET A 1 104 ? -17.781 -9.262 32.674 1.00 90.56 104 MET A C 1
ATOM 747 O O . MET A 1 104 ? -18.928 -9.654 32.464 1.00 90.56 104 MET A O 1
ATOM 751 N N . GLY A 1 105 ? -16.718 -10.048 32.458 1.00 83.88 105 GLY A N 1
ATOM 752 C CA . GLY A 1 105 ? -16.813 -11.441 32.007 1.00 83.88 105 GLY A CA 1
ATOM 753 C C . GLY A 1 105 ? -17.312 -11.601 30.567 1.00 83.88 105 GLY A C 1
ATOM 754 O O . GLY A 1 105 ? -17.842 -12.652 30.213 1.00 83.88 105 GLY A O 1
ATOM 755 N N . ILE A 1 106 ? -17.174 -10.558 29.743 1.00 71.88 106 ILE A N 1
ATOM 756 C CA . ILE A 1 106 ? -17.605 -10.560 28.342 1.00 71.88 106 ILE A CA 1
ATOM 757 C C . ILE A 1 106 ? -16.402 -10.984 27.494 1.00 71.88 106 ILE A C 1
ATOM 759 O O . ILE A 1 106 ? -15.514 -10.177 27.226 1.00 71.88 106 ILE A O 1
ATOM 763 N N . SER A 1 107 ? -16.347 -12.262 27.116 1.00 57.62 107 SER A N 1
ATOM 764 C CA . SER A 1 107 ? -15.274 -12.855 26.298 1.00 57.62 107 SER A CA 1
ATOM 765 C C . SER A 1 107 ? -15.809 -13.514 25.036 1.00 57.62 107 SER A C 1
ATOM 767 O O . SER A 1 107 ? -16.774 -14.301 25.182 1.00 57.62 107 SER A O 1
#